Protein AF-A0A0L0FVR8-F1 (afdb_monomer_lite)

Radius of gyration: 26.32 Å; chains: 1; bounding box: 98×45×55 Å

Structure (mmCIF, N/CA/C/O backbone):
data_AF-A0A0L0FVR8-F1
#
_entry.id   AF-A0A0L0FVR8-F1
#
loop_
_atom_site.group_PDB
_atom_site.id
_atom_site.type_symbol
_atom_site.label_atom_id
_atom_site.label_alt_id
_atom_site.label_comp_id
_atom_site.label_asym_id
_atom_site.label_entity_id
_atom_site.label_seq_id
_atom_site.pdbx_PDB_ins_code
_atom_site.Cartn_x
_atom_site.Cartn_y
_atom_site.Cartn_z
_atom_site.occupancy
_atom_site.B_iso_or_equiv
_atom_site.auth_seq_id
_atom_site.auth_comp_id
_atom_site.auth_asym_id
_atom_site.auth_atom_id
_atom_site.pdbx_PDB_model_num
ATOM 1 N N . MET A 1 1 ? 25.613 5.122 5.235 1.00 34.12 1 MET A N 1
ATOM 2 C CA . MET A 1 1 ? 25.808 4.138 4.149 1.00 34.12 1 MET A CA 1
ATOM 3 C C . MET A 1 1 ? 25.094 2.864 4.579 1.00 34.12 1 MET A C 1
ATOM 5 O O . MET A 1 1 ? 25.640 2.124 5.382 1.00 34.12 1 MET A O 1
ATOM 9 N N . TRP A 1 2 ? 23.829 2.680 4.193 1.00 50.53 2 TRP A N 1
ATOM 10 C CA . TRP A 1 2 ? 23.028 1.540 4.655 1.00 50.53 2 TRP A CA 1
ATOM 11 C C . TRP A 1 2 ? 23.199 0.367 3.688 1.00 50.53 2 TRP A C 1
ATOM 13 O O . TRP A 1 2 ? 22.619 0.348 2.606 1.00 50.53 2 TRP A O 1
ATOM 23 N N . LEU A 1 3 ? 24.041 -0.591 4.075 1.00 44.81 3 LEU A N 1
ATOM 24 C CA . LEU A 1 3 ? 24.147 -1.908 3.451 1.00 44.81 3 LEU A CA 1
ATOM 25 C C . LEU A 1 3 ? 22.945 -2.752 3.898 1.00 44.81 3 LEU A C 1
ATOM 27 O O . LEU A 1 3 ? 23.006 -3.425 4.922 1.00 44.81 3 LEU A O 1
ATOM 31 N N . PHE A 1 4 ? 21.844 -2.712 3.146 1.00 51.62 4 PHE A N 1
ATOM 32 C CA . PHE A 1 4 ? 20.801 -3.730 3.273 1.00 51.62 4 PHE A CA 1
ATOM 33 C C . PHE A 1 4 ? 21.245 -4.970 2.501 1.00 51.62 4 PHE A C 1
ATOM 35 O O . PHE A 1 4 ? 21.148 -5.044 1.276 1.00 51.62 4 PHE A O 1
ATOM 42 N N . ARG A 1 5 ? 21.791 -5.933 3.245 1.00 43.53 5 ARG A N 1
ATOM 43 C CA . ARG A 1 5 ? 21.979 -7.302 2.779 1.00 43.53 5 ARG A CA 1
ATOM 44 C C . ARG A 1 5 ? 20.582 -7.876 2.531 1.00 43.53 5 ARG A C 1
ATOM 46 O O . ARG A 1 5 ? 19.740 -7.881 3.422 1.00 43.53 5 ARG A O 1
ATOM 53 N N . VAL A 1 6 ? 20.309 -8.268 1.293 1.00 48.69 6 VAL A N 1
ATOM 54 C CA . VAL A 1 6 ? 19.080 -8.979 0.931 1.00 48.69 6 VAL A CA 1
ATOM 55 C C . VAL A 1 6 ? 19.269 -10.420 1.402 1.00 48.69 6 VAL A C 1
ATOM 57 O O . VAL A 1 6 ? 19.789 -11.240 0.656 1.00 48.69 6 VAL A O 1
ATOM 60 N N . ASP A 1 7 ? 18.948 -10.702 2.663 1.00 43.72 7 ASP A N 1
ATOM 61 C CA . ASP A 1 7 ? 18.924 -12.071 3.188 1.00 43.72 7 ASP A CA 1
ATOM 62 C C . ASP A 1 7 ? 17.695 -12.822 2.628 1.00 43.72 7 ASP A C 1
ATOM 64 O O . ASP A 1 7 ? 16.643 -12.214 2.428 1.00 43.72 7 ASP A O 1
ATOM 68 N N . ASP A 1 8 ? 17.792 -14.133 2.382 1.00 52.16 8 ASP A N 1
ATOM 69 C CA . ASP A 1 8 ? 16.743 -15.022 1.823 1.00 52.16 8 ASP A CA 1
ATOM 70 C C . ASP A 1 8 ? 15.333 -14.846 2.433 1.00 52.16 8 ASP A C 1
ATOM 72 O O . ASP A 1 8 ? 14.313 -15.015 1.764 1.00 52.16 8 ASP A O 1
ATOM 76 N N . ASN A 1 9 ? 15.238 -14.407 3.693 1.00 57.47 9 ASN A N 1
ATOM 77 C CA . ASN A 1 9 ? 13.966 -14.109 4.363 1.00 57.47 9 ASN A CA 1
ATOM 78 C C . ASN A 1 9 ? 13.190 -12.929 3.734 1.00 57.47 9 ASN A C 1
ATOM 80 O O . ASN A 1 9 ? 12.034 -12.673 4.071 1.00 57.47 9 ASN A O 1
ATOM 84 N N . THR A 1 10 ? 13.820 -12.196 2.818 1.00 65.69 10 THR A N 1
ATOM 85 C CA . THR A 1 10 ? 13.246 -11.039 2.129 1.00 65.69 10 THR A CA 1
ATOM 86 C C . THR A 1 10 ? 12.298 -11.446 0.995 1.00 65.69 10 THR A C 1
ATOM 88 O O . THR A 1 10 ? 11.438 -10.661 0.595 1.00 65.69 10 THR A O 1
ATOM 91 N N . ASP A 1 11 ? 12.409 -12.669 0.471 1.00 73.62 11 ASP A N 1
ATOM 92 C CA . ASP A 1 11 ? 11.663 -13.076 -0.724 1.00 73.62 11 ASP A CA 1
ATOM 93 C C . ASP A 1 11 ? 10.157 -13.194 -0.480 1.00 73.62 11 ASP A C 1
ATOM 95 O O . ASP A 1 11 ? 9.366 -12.769 -1.323 1.00 73.62 11 ASP A O 1
ATOM 99 N N . ARG A 1 12 ? 9.739 -13.627 0.714 1.00 79.62 12 ARG A N 1
ATOM 100 C CA . ARG A 1 12 ? 8.318 -13.613 1.104 1.00 79.62 12 ARG A CA 1
ATOM 101 C C . ARG A 1 12 ? 7.736 -12.196 1.123 1.00 79.62 12 ARG A C 1
ATOM 103 O O . ARG A 1 12 ? 6.634 -11.975 0.628 1.00 79.62 12 ARG A O 1
ATOM 110 N N . PHE A 1 13 ? 8.507 -11.218 1.603 1.00 82.25 13 PHE A N 1
ATOM 111 C CA . PHE A 1 13 ? 8.095 -9.814 1.628 1.00 82.25 13 PHE A CA 1
ATOM 112 C C . PHE A 1 13 ? 8.081 -9.205 0.224 1.00 82.25 13 PHE A C 1
ATOM 114 O O . PHE A 1 13 ? 7.208 -8.400 -0.075 1.00 82.25 13 PHE A O 1
ATOM 121 N N . LYS A 1 14 ? 8.986 -9.623 -0.674 1.00 79.94 14 LYS A N 1
ATOM 122 C CA . LYS A 1 14 ? 8.956 -9.229 -2.095 1.00 79.94 14 LYS A CA 1
ATOM 123 C C . LYS A 1 14 ? 7.707 -9.744 -2.802 1.00 79.94 14 LYS A C 1
ATOM 125 O O . LYS A 1 14 ? 7.072 -8.994 -3.542 1.00 79.94 14 LYS A O 1
ATOM 130 N N . VAL A 1 15 ? 7.359 -11.015 -2.587 1.00 82.00 15 VAL A N 1
ATOM 131 C CA . VAL A 1 15 ? 6.157 -11.628 -3.170 1.00 82.00 15 VAL A CA 1
ATOM 132 C C . VAL A 1 15 ? 4.906 -10.928 -2.645 1.00 82.00 15 VAL A C 1
ATOM 134 O O . VAL A 1 15 ? 4.056 -10.531 -3.441 1.00 82.00 15 VAL A O 1
ATOM 137 N N . PHE A 1 16 ? 4.838 -10.685 -1.335 1.00 83.94 16 PHE A N 1
ATOM 138 C CA . PHE A 1 16 ? 3.728 -9.959 -0.726 1.00 83.94 16 PHE A CA 1
ATOM 139 C C . PHE A 1 16 ? 3.631 -8.511 -1.228 1.00 83.94 16 PHE A C 1
ATOM 141 O O . PHE A 1 16 ? 2.567 -8.082 -1.660 1.00 83.94 16 PHE A O 1
ATOM 148 N N . ALA A 1 17 ? 4.743 -7.774 -1.267 1.00 84.19 17 ALA A N 1
ATOM 149 C CA . ALA A 1 17 ? 4.790 -6.407 -1.786 1.00 84.19 17 ALA A CA 1
ATOM 150 C C . ALA A 1 17 ? 4.323 -6.326 -3.247 1.00 84.19 17 ALA A C 1
ATOM 152 O O . ALA A 1 17 ? 3.601 -5.404 -3.623 1.00 84.19 17 ALA A O 1
ATOM 153 N N . ARG A 1 18 ? 4.696 -7.310 -4.074 1.00 83.31 18 ARG A N 1
ATOM 154 C CA . ARG A 1 18 ? 4.212 -7.415 -5.453 1.00 83.31 18 ARG A CA 1
ATOM 155 C C . ARG A 1 18 ? 2.698 -7.635 -5.499 1.00 83.31 18 ARG A C 1
ATOM 157 O O . ARG A 1 18 ? 2.024 -6.933 -6.248 1.00 83.31 18 ARG A O 1
ATOM 164 N N . ALA A 1 19 ? 2.176 -8.578 -4.716 1.00 82.62 19 ALA A N 1
ATOM 165 C CA . ALA A 1 19 ? 0.740 -8.853 -4.643 1.00 82.62 19 ALA A CA 1
ATOM 166 C C . ALA A 1 19 ? -0.048 -7.629 -4.138 1.00 82.62 19 ALA A C 1
ATOM 168 O O . ALA A 1 19 ? -1.133 -7.329 -4.636 1.00 82.62 19 ALA A O 1
ATOM 169 N N . LEU A 1 20 ? 0.526 -6.877 -3.196 1.00 83.75 20 LEU A N 1
ATOM 170 C CA . LEU A 1 20 ? -0.053 -5.646 -2.672 1.00 83.75 20 LEU A CA 1
ATOM 171 C C . LEU A 1 20 ? -0.159 -4.562 -3.753 1.00 83.75 20 LEU A C 1
ATOM 173 O O . LEU A 1 20 ? -1.236 -4.012 -3.957 1.00 83.75 20 LEU A O 1
ATOM 177 N N . LEU A 1 21 ? 0.931 -4.296 -4.479 1.00 82.25 21 LEU A N 1
ATOM 178 C CA . LEU A 1 21 ? 0.951 -3.317 -5.575 1.00 82.25 21 LEU A CA 1
ATOM 179 C C . LEU A 1 21 ? 0.048 -3.725 -6.750 1.00 82.25 21 LEU A C 1
ATOM 181 O O . LEU A 1 21 ? -0.477 -2.867 -7.451 1.00 82.25 21 LEU A O 1
ATOM 185 N N . ASN A 1 22 ? -0.151 -5.029 -6.958 1.00 81.31 22 ASN A N 1
ATOM 186 C CA . ASN A 1 22 ? -1.110 -5.569 -7.924 1.00 8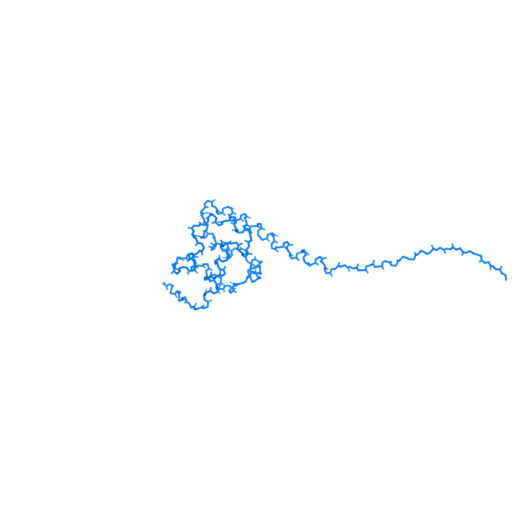1.31 22 ASN A CA 1
ATOM 187 C C . ASN A 1 22 ? -2.576 -5.472 -7.456 1.00 81.31 22 ASN A C 1
ATOM 189 O O . ASN A 1 22 ? -3.474 -5.884 -8.193 1.00 81.31 22 ASN A O 1
ATOM 193 N N . GLY A 1 23 ? -2.842 -5.008 -6.231 1.00 80.56 23 GLY A N 1
ATOM 194 C CA . GLY A 1 23 ? -4.182 -5.023 -5.644 1.00 80.56 23 GLY A CA 1
ATOM 195 C C . GLY A 1 23 ? -4.776 -6.431 -5.504 1.00 80.56 23 GLY A C 1
ATOM 196 O O . GLY A 1 23 ? -5.995 -6.592 -5.490 1.00 80.56 23 GLY A O 1
ATOM 197 N N . GLU A 1 24 ? -3.939 -7.471 -5.434 1.00 79.94 24 GLU A N 1
ATOM 198 C CA . GLU A 1 24 ? -4.381 -8.850 -5.173 1.00 79.94 24 GLU A CA 1
ATOM 199 C C . GLU A 1 24 ? -4.771 -9.032 -3.702 1.00 79.94 24 GLU A C 1
ATOM 201 O O . GLU A 1 24 ? -5.693 -9.782 -3.398 1.00 79.94 24 GLU A O 1
ATOM 206 N N . VAL A 1 25 ? -4.111 -8.299 -2.798 1.00 80.88 25 VAL A N 1
ATOM 207 C CA . VAL A 1 25 ? -4.430 -8.293 -1.359 1.00 80.88 25 VAL A CA 1
ATOM 208 C C . VAL A 1 25 ? -5.696 -7.479 -1.087 1.00 80.88 25 VAL A C 1
ATOM 210 O O . VAL A 1 25 ? -6.585 -7.925 -0.359 1.00 80.88 25 VAL A O 1
ATOM 213 N N . PHE A 1 26 ? -5.791 -6.299 -1.710 1.00 79.06 26 PHE A N 1
ATOM 214 C CA . PHE A 1 26 ? -6.927 -5.395 -1.580 1.00 79.06 26 PHE A CA 1
ATOM 215 C C . PHE A 1 26 ? -7.418 -4.943 -2.958 1.00 79.06 26 PHE A C 1
ATOM 217 O O . PHE A 1 26 ? -6.696 -4.224 -3.654 1.00 79.06 26 PHE A O 1
ATOM 224 N N . PRO A 1 27 ? -8.652 -5.308 -3.350 1.00 79.31 27 PRO A N 1
ATOM 225 C CA . PRO A 1 27 ? -9.171 -5.004 -4.680 1.00 79.31 27 PRO A CA 1
ATOM 226 C C . PRO A 1 27 ? -9.311 -3.497 -4.935 1.00 79.31 27 PRO A C 1
ATOM 228 O O . PRO A 1 27 ? -9.156 -3.072 -6.075 1.00 79.31 27 PRO A O 1
ATOM 231 N N . HIS A 1 28 ? -9.512 -2.688 -3.890 1.00 80.38 28 HIS A N 1
ATOM 232 C CA . HIS A 1 28 ? -9.556 -1.223 -3.969 1.00 80.38 28 HIS A CA 1
ATOM 233 C C . HIS A 1 28 ? -8.260 -0.621 -4.541 1.00 80.38 28 HIS A C 1
ATOM 235 O O . HIS A 1 28 ? -8.302 0.321 -5.329 1.00 80.38 28 HIS A O 1
ATOM 241 N N . LEU A 1 29 ? -7.102 -1.227 -4.249 1.00 78.25 29 LEU A N 1
ATOM 242 C CA . LEU A 1 29 ? -5.807 -0.763 -4.756 1.00 78.25 29 LEU A CA 1
ATOM 243 C C . LEU A 1 29 ? -5.613 -1.045 -6.255 1.00 78.25 29 LEU A C 1
ATOM 245 O O . LEU A 1 29 ? -4.715 -0.466 -6.868 1.00 78.25 29 LEU A O 1
ATOM 249 N N . LYS A 1 30 ? -6.457 -1.881 -6.882 1.00 80.12 30 LYS A N 1
ATOM 250 C CA . LYS A 1 30 ? -6.361 -2.166 -8.324 1.00 80.12 30 LYS A CA 1
ATOM 251 C C . LYS A 1 30 ? -6.580 -0.927 -9.186 1.00 80.12 30 LYS A C 1
ATOM 253 O O . LYS A 1 30 ? -5.965 -0.814 -10.244 1.00 80.12 30 LYS A O 1
ATOM 258 N N . ALA A 1 31 ? -7.403 0.011 -8.720 1.00 80.75 31 ALA A N 1
ATOM 259 C CA . ALA A 1 31 ? -7.639 1.276 -9.410 1.00 80.75 31 ALA A CA 1
ATOM 260 C C . ALA A 1 31 ? -6.359 2.127 -9.526 1.00 80.75 31 ALA A C 1
ATOM 262 O O . ALA A 1 31 ? -6.202 2.878 -10.482 1.00 80.75 31 ALA A O 1
ATOM 263 N N . LEU A 1 32 ? -5.392 1.943 -8.618 1.00 76.62 32 LEU A N 1
ATOM 264 C CA . LEU A 1 32 ? -4.137 2.699 -8.596 1.00 76.62 32 LEU A CA 1
ATOM 265 C C . LEU A 1 32 ? -3.038 2.099 -9.481 1.00 76.62 32 LEU A C 1
ATOM 267 O O . LEU A 1 32 ? -2.060 2.787 -9.769 1.00 76.62 32 LEU A O 1
ATOM 271 N N . ILE A 1 33 ? -3.191 0.855 -9.953 1.00 79.19 33 ILE A N 1
ATOM 272 C CA . ILE A 1 33 ? -2.217 0.165 -10.820 1.00 79.19 33 ILE A CA 1
ATOM 273 C C . ILE A 1 33 ? -1.788 1.009 -12.036 1.00 79.19 33 ILE A C 1
ATOM 275 O O . ILE A 1 33 ? -0.580 1.158 -12.243 1.00 79.19 33 ILE A O 1
ATOM 279 N N . PRO A 1 34 ? -2.701 1.597 -12.840 1.00 77.88 34 PRO A N 1
ATOM 280 C CA . PRO A 1 34 ? -2.304 2.423 -13.987 1.00 77.88 34 PRO A CA 1
ATOM 281 C C . PRO A 1 34 ? -1.574 3.720 -13.591 1.00 77.88 34 PRO A C 1
ATOM 283 O O . PRO A 1 34 ? -0.855 4.309 -14.404 1.00 77.88 34 PRO A O 1
ATOM 286 N N . HIS A 1 35 ? -1.712 4.153 -12.336 1.00 75.88 35 HIS A N 1
ATOM 287 C CA . HIS A 1 35 ? -1.106 5.370 -11.797 1.00 75.88 35 HIS A CA 1
ATOM 288 C C . HIS A 1 35 ? 0.242 5.126 -11.101 1.00 75.88 35 HIS A C 1
ATOM 290 O O . HIS A 1 35 ? 0.900 6.084 -10.674 1.00 75.88 35 HIS A O 1
ATOM 296 N N . LEU A 1 36 ? 0.694 3.869 -11.031 1.00 78.06 36 LEU A N 1
ATOM 297 C CA . LEU A 1 36 ? 1.997 3.514 -10.481 1.00 78.06 36 LEU A CA 1
ATOM 298 C C . LEU A 1 36 ? 3.137 4.086 -11.344 1.00 78.06 36 LEU A C 1
ATOM 300 O O . LEU A 1 36 ? 3.120 4.069 -12.576 1.00 78.06 36 LEU A O 1
ATOM 304 N N . ASN A 1 37 ? 4.173 4.588 -10.675 1.00 69.62 37 ASN A N 1
ATOM 305 C CA . ASN A 1 37 ? 5.415 5.065 -11.290 1.00 69.62 37 ASN A CA 1
ATOM 306 C C . ASN A 1 37 ? 6.259 3.929 -11.883 1.00 69.62 37 ASN A C 1
ATOM 308 O O . ASN A 1 37 ? 7.130 4.180 -12.715 1.00 69.62 37 ASN A O 1
ATOM 312 N N . ALA A 1 38 ? 6.061 2.702 -11.408 1.00 67.06 38 ALA A N 1
ATOM 313 C CA . ALA A 1 38 ? 6.888 1.549 -11.718 1.00 67.06 38 ALA A CA 1
ATOM 314 C C . ALA A 1 38 ? 6.023 0.294 -11.824 1.00 67.06 38 ALA A C 1
ATOM 316 O O . ALA A 1 38 ? 5.039 0.144 -11.101 1.00 67.06 38 ALA A O 1
ATOM 317 N N . SER A 1 39 ? 6.416 -0.625 -12.707 1.00 69.69 39 SER A N 1
ATOM 318 C CA . SER A 1 39 ? 5.731 -1.910 -12.807 1.00 69.69 39 SER A CA 1
ATOM 319 C C . SER A 1 39 ? 5.968 -2.725 -11.526 1.00 69.69 39 SER A C 1
ATOM 321 O O . SER A 1 39 ? 7.116 -2.835 -11.091 1.00 69.69 39 SER A O 1
ATOM 323 N N . PRO A 1 40 ? 4.941 -3.362 -10.943 1.00 65.44 40 PRO A N 1
ATOM 324 C CA . PRO A 1 40 ? 5.084 -4.232 -9.769 1.00 65.44 40 PRO A CA 1
ATOM 325 C C . PRO A 1 40 ? 6.025 -5.429 -10.008 1.00 65.44 40 PRO A C 1
ATOM 327 O O . PRO A 1 40 ? 6.608 -5.967 -9.066 1.00 65.44 40 PRO A O 1
ATOM 330 N N . ALA A 1 41 ? 6.281 -5.796 -11.271 1.00 64.44 41 ALA A N 1
ATOM 331 C CA . ALA A 1 41 ? 7.320 -6.761 -11.645 1.00 64.44 41 ALA A CA 1
ATOM 332 C C . ALA A 1 41 ? 8.750 -6.289 -11.299 1.00 64.44 41 ALA A C 1
ATOM 334 O O . ALA A 1 41 ? 9.672 -7.100 -11.234 1.00 64.44 41 ALA A O 1
ATOM 335 N N . MET A 1 42 ? 8.961 -4.993 -11.043 1.00 64.25 42 MET A N 1
ATOM 336 C CA . MET A 1 42 ? 10.261 -4.452 -10.635 1.00 64.25 42 MET A CA 1
ATOM 337 C C . MET A 1 42 ? 10.681 -4.906 -9.235 1.00 64.25 42 MET A C 1
ATOM 339 O O . MET A 1 42 ? 11.874 -5.067 -8.998 1.00 64.25 42 MET A O 1
ATOM 343 N N . VAL A 1 43 ? 9.723 -5.194 -8.344 1.00 64.12 43 VAL A N 1
ATOM 344 C CA . VAL A 1 43 ? 9.991 -5.720 -6.990 1.00 64.12 43 VAL A CA 1
ATOM 345 C C . VAL A 1 43 ? 10.717 -7.070 -7.043 1.00 64.12 43 VAL A C 1
ATOM 347 O O . VAL A 1 43 ? 11.533 -7.380 -6.180 1.00 64.12 43 VAL A O 1
ATOM 350 N N . THR A 1 44 ? 10.455 -7.866 -8.083 1.00 59.34 44 THR A N 1
ATOM 351 C CA . THR A 1 44 ? 11.013 -9.217 -8.269 1.00 59.34 44 THR A CA 1
ATOM 352 C C . THR A 1 44 ? 12.218 -9.258 -9.210 1.00 59.34 44 THR A C 1
ATOM 354 O O . THR A 1 44 ? 12.948 -10.243 -9.209 1.00 59.34 44 THR A O 1
ATOM 357 N N . LYS A 1 45 ? 12.478 -8.193 -9.985 1.00 56.19 45 LYS A N 1
ATOM 358 C CA . LYS A 1 45 ? 13.549 -8.156 -11.000 1.00 56.19 45 LYS A CA 1
ATOM 359 C C . LYS A 1 45 ? 14.923 -7.679 -10.504 1.00 56.19 45 LYS A C 1
ATOM 361 O O . LYS A 1 45 ? 15.833 -7.541 -11.311 1.00 56.19 45 LYS A O 1
ATOM 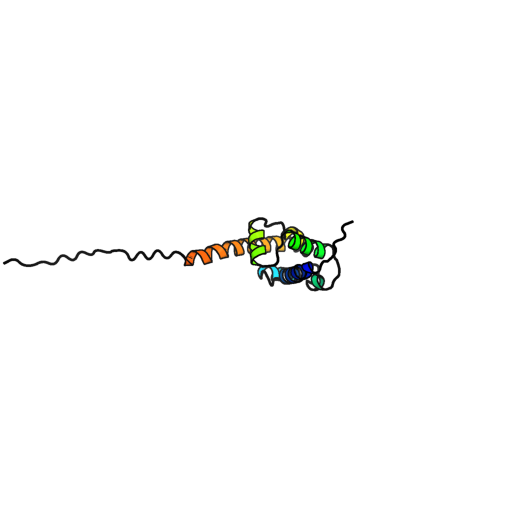366 N N . GLY A 1 46 ? 15.107 -7.458 -9.200 1.00 51.69 46 GLY A N 1
ATOM 367 C CA . GLY A 1 46 ? 16.442 -7.260 -8.611 1.00 51.69 46 GLY A CA 1
ATOM 368 C C . GLY A 1 46 ? 17.073 -5.874 -8.805 1.00 51.69 46 GLY A C 1
ATOM 369 O O . GLY A 1 46 ? 18.231 -5.684 -8.444 1.00 51.69 46 GLY A O 1
ATOM 370 N N . TRP A 1 47 ? 16.338 -4.879 -9.310 1.00 52.50 47 TRP A N 1
ATOM 371 C CA . TRP A 1 47 ? 16.813 -3.493 -9.295 1.00 52.50 47 TRP A CA 1
ATOM 372 C C . TRP A 1 47 ? 16.429 -2.822 -7.976 1.00 52.50 47 TRP A C 1
ATOM 374 O O . TRP A 1 47 ? 15.264 -2.495 -7.752 1.00 52.50 47 TRP A O 1
ATOM 384 N N . ALA A 1 48 ? 17.427 -2.630 -7.107 1.00 56.75 48 ALA A N 1
ATOM 385 C CA . ALA A 1 48 ? 17.334 -1.991 -5.794 1.00 56.75 48 ALA A CA 1
ATOM 386 C C . ALA A 1 48 ? 17.002 -0.490 -5.896 1.00 56.75 48 ALA A C 1
ATOM 388 O O . ALA A 1 48 ? 17.800 0.375 -5.545 1.00 56.75 48 ALA A O 1
ATOM 389 N N . GLN A 1 49 ? 15.820 -0.159 -6.413 1.00 66.56 49 GLN A N 1
ATOM 390 C CA . GLN A 1 49 ? 15.294 1.193 -6.303 1.00 66.56 49 GLN A CA 1
ATOM 391 C C . GLN A 1 49 ? 1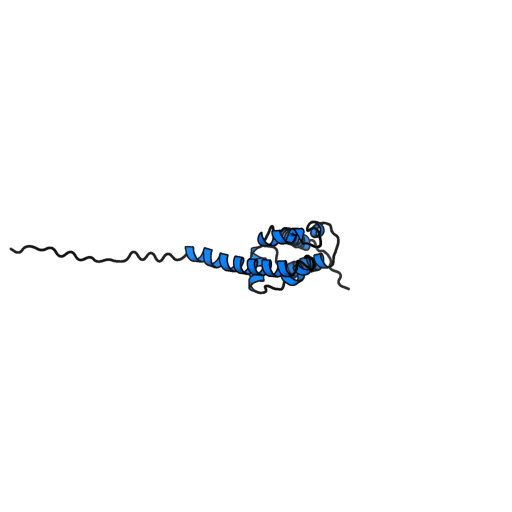4.925 1.452 -4.845 1.00 66.56 49 GLN A C 1
ATOM 393 O O . GLN A 1 49 ? 14.302 0.609 -4.202 1.00 66.56 49 GLN A O 1
ATOM 398 N N . GLU A 1 50 ? 15.284 2.628 -4.336 1.00 71.81 50 GLU A N 1
ATOM 399 C CA . GLU A 1 50 ? 15.081 3.034 -2.939 1.00 71.81 50 GLU A CA 1
ATOM 400 C C . GLU A 1 50 ? 13.643 2.783 -2.452 1.00 71.81 50 GLU A C 1
ATOM 402 O O . GLU A 1 50 ? 13.439 2.262 -1.364 1.00 71.81 50 GLU A O 1
ATOM 407 N N . ARG A 1 51 ? 12.645 3.007 -3.316 1.00 74.44 51 ARG A N 1
ATOM 408 C CA . ARG A 1 51 ? 11.222 2.701 -3.069 1.00 74.44 51 ARG A CA 1
ATOM 409 C C . ARG A 1 51 ? 10.902 1.219 -2.826 1.00 74.44 51 ARG A C 1
ATOM 411 O O . ARG A 1 51 ? 10.001 0.913 -2.051 1.00 74.44 51 ARG A O 1
ATOM 418 N N . VAL A 1 52 ? 11.616 0.300 -3.481 1.00 75.94 52 VAL A N 1
ATOM 419 C CA . VAL A 1 52 ? 11.467 -1.155 -3.291 1.00 75.94 52 VAL A CA 1
ATOM 420 C C . VAL A 1 52 ? 12.057 -1.554 -1.951 1.00 75.94 52 VAL A C 1
ATOM 422 O O . VAL A 1 52 ? 11.411 -2.255 -1.179 1.00 75.94 52 VAL A O 1
ATOM 425 N N . VAL A 1 53 ? 13.260 -1.061 -1.658 1.00 77.56 53 VAL A N 1
ATOM 426 C CA . VAL A 1 53 ? 13.946 -1.328 -0.390 1.00 77.56 53 VAL A CA 1
ATOM 427 C C . VAL A 1 53 ? 13.169 -0.725 0.781 1.00 77.56 53 VAL A C 1
ATOM 429 O O . VAL A 1 53 ? 13.023 -1.389 1.799 1.00 77.56 53 VAL A O 1
ATOM 432 N N . ALA A 1 54 ? 12.598 0.471 0.623 1.00 81.38 54 ALA A N 1
ATOM 433 C CA . ALA A 1 5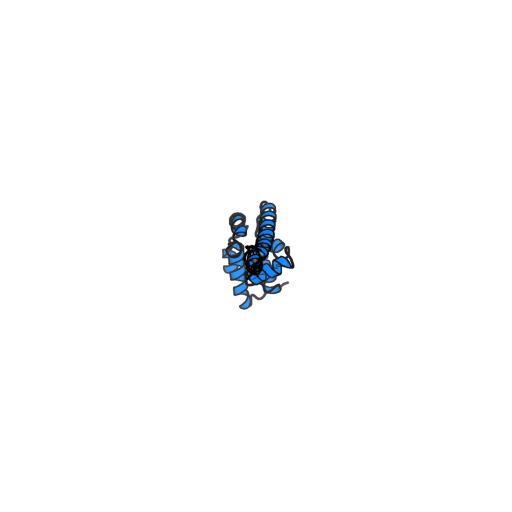4 ? 11.741 1.096 1.627 1.00 81.38 54 ALA A CA 1
ATOM 434 C C . ALA A 1 54 ? 10.473 0.270 1.893 1.00 81.38 54 ALA A C 1
ATOM 436 O O . ALA A 1 54 ? 10.162 -0.004 3.048 1.00 81.38 54 ALA A O 1
ATOM 437 N N . LEU A 1 55 ? 9.776 -0.186 0.843 1.00 82.38 55 LEU A N 1
ATOM 438 C CA . LEU A 1 55 ? 8.558 -0.998 0.979 1.00 82.38 55 LEU A CA 1
ATOM 439 C C . LEU A 1 55 ? 8.834 -2.332 1.668 1.00 82.38 55 LEU A C 1
ATOM 441 O O . LEU A 1 55 ? 8.181 -2.680 2.647 1.00 82.38 55 LEU A O 1
ATOM 445 N N . ILE A 1 56 ? 9.842 -3.052 1.189 1.00 81.81 56 ILE A N 1
ATOM 446 C CA . ILE A 1 56 ? 10.252 -4.328 1.771 1.00 81.81 56 ILE A CA 1
ATOM 447 C C . ILE 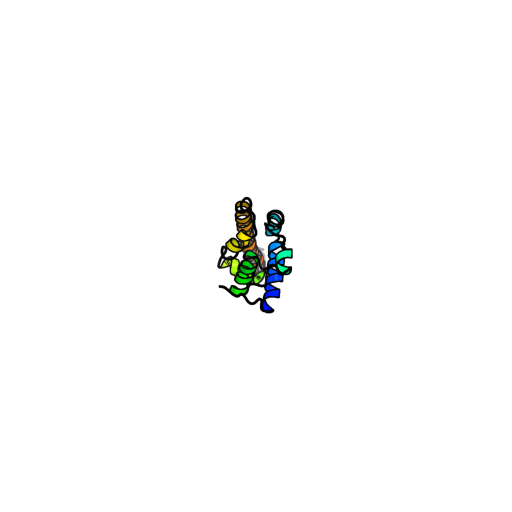A 1 56 ? 10.768 -4.137 3.198 1.00 81.81 56 ILE A C 1
ATOM 449 O O . ILE A 1 56 ? 10.446 -4.935 4.071 1.00 81.81 56 ILE A O 1
ATOM 453 N N . GLY A 1 57 ? 11.561 -3.095 3.446 1.00 81.44 57 GLY A N 1
ATOM 454 C CA . GLY A 1 57 ? 12.142 -2.814 4.754 1.00 81.44 57 GLY A CA 1
ATOM 455 C C . GLY A 1 57 ? 11.079 -2.501 5.800 1.00 81.44 57 GLY A C 1
ATOM 456 O O . GLY A 1 57 ? 11.179 -2.972 6.928 1.00 81.44 57 GLY A O 1
ATOM 457 N N . VAL A 1 58 ? 10.030 -1.771 5.419 1.00 84.19 58 VAL A N 1
ATOM 458 C CA . VAL A 1 58 ? 8.895 -1.481 6.299 1.00 84.19 58 VAL A CA 1
ATOM 459 C C . VAL A 1 58 ? 8.054 -2.734 6.560 1.00 84.19 58 VAL A C 1
ATOM 461 O O . VAL A 1 58 ? 7.746 -3.018 7.715 1.00 84.19 58 VAL A O 1
ATOM 464 N N . LEU A 1 59 ? 7.786 -3.554 5.538 1.00 83.38 59 LEU A N 1
ATOM 465 C CA . LEU A 1 59 ? 7.114 -4.848 5.719 1.00 83.38 59 LEU A CA 1
ATOM 466 C C . LEU A 1 59 ? 7.916 -5.809 6.608 1.00 83.38 59 LEU A C 1
ATOM 468 O O . LEU A 1 59 ? 7.342 -6.484 7.456 1.00 83.38 59 LEU A O 1
ATOM 472 N N . ALA A 1 60 ? 9.240 -5.853 6.448 1.00 83.38 60 ALA A N 1
ATOM 473 C CA . ALA A 1 60 ? 10.119 -6.689 7.259 1.00 83.38 60 ALA A CA 1
ATOM 474 C C . ALA A 1 60 ? 10.222 -6.185 8.706 1.00 83.38 60 ALA A C 1
ATOM 476 O O . ALA A 1 60 ? 10.210 -6.992 9.633 1.00 83.38 60 ALA A O 1
ATOM 477 N N . ARG A 1 61 ? 10.285 -4.862 8.907 1.00 82.81 61 ARG A N 1
ATOM 478 C CA . ARG A 1 61 ? 10.320 -4.225 10.232 1.00 82.81 61 ARG A CA 1
ATOM 479 C C . ARG A 1 61 ? 9.045 -4.494 11.024 1.00 82.81 61 ARG A C 1
ATOM 481 O O . ARG A 1 61 ? 9.128 -4.819 12.202 1.00 82.81 61 ARG A O 1
ATOM 488 N N . GLU A 1 62 ? 7.892 -4.373 10.375 1.00 81.75 62 GLU A N 1
ATOM 489 C CA . GLU A 1 62 ? 6.592 -4.648 10.996 1.00 81.75 62 GLU A CA 1
ATOM 490 C C . GLU A 1 62 ? 6.214 -6.140 10.944 1.00 81.75 62 GLU A C 1
ATOM 492 O O . GLU A 1 62 ? 5.193 -6.535 11.501 1.00 81.75 62 GLU A O 1
ATOM 497 N N . ASN A 1 63 ? 7.049 -6.970 10.305 1.00 82.31 63 ASN A N 1
ATOM 498 C CA . ASN A 1 63 ? 6.864 -8.405 10.073 1.00 82.31 63 ASN A CA 1
ATOM 499 C C . ASN A 1 63 ? 5.500 -8.767 9.448 1.00 82.31 63 ASN A C 1
ATOM 501 O O . ASN A 1 63 ? 4.913 -9.804 9.750 1.00 82.31 63 ASN A O 1
ATOM 505 N N . VAL A 1 64 ? 5.007 -7.918 8.546 1.00 83.38 64 VAL A N 1
ATOM 506 C CA . VAL A 1 64 ? 3.725 -8.097 7.857 1.00 83.38 64 VAL A CA 1
ATOM 507 C C . VAL A 1 64 ? 3.949 -8.889 6.575 1.00 83.38 64 VAL A C 1
ATOM 509 O O . VAL A 1 64 ? 4.605 -8.412 5.646 1.00 83.38 64 VAL A O 1
ATOM 512 N N . CYS A 1 65 ? 3.403 -10.104 6.508 1.00 80.69 65 CYS A N 1
ATOM 513 C CA . CYS A 1 65 ? 3.481 -10.942 5.307 1.00 80.69 65 CYS A CA 1
ATOM 514 C C . CYS A 1 65 ? 2.137 -11.520 4.847 1.00 80.69 65 CYS A C 1
ATOM 516 O O . CYS A 1 65 ? 2.084 -12.142 3.784 1.00 80.69 65 CYS A O 1
ATOM 518 N N . THR A 1 66 ? 1.052 -11.288 5.592 1.00 82.19 66 THR A N 1
ATOM 519 C CA . THR A 1 66 ? -0.299 -11.731 5.231 1.00 82.19 66 THR A CA 1
ATOM 520 C C . THR A 1 66 ? -1.316 -10.589 5.272 1.00 82.19 66 THR A C 1
ATOM 522 O O . THR A 1 66 ? -1.072 -9.524 5.842 1.00 82.19 66 THR A O 1
ATOM 525 N N . LYS A 1 67 ? -2.493 -10.811 4.665 1.00 82.19 67 LYS A N 1
ATOM 526 C CA . LYS A 1 67 ? -3.614 -9.860 4.726 1.00 82.19 67 LYS A CA 1
ATOM 527 C C . LYS A 1 67 ? -4.063 -9.607 6.172 1.00 82.19 67 LYS A C 1
ATOM 529 O O . LYS A 1 67 ? -4.362 -8.465 6.502 1.00 82.19 67 LYS A O 1
ATOM 534 N N . ALA A 1 68 ? -4.100 -10.645 7.011 1.00 81.12 68 ALA A N 1
ATOM 535 C CA . ALA A 1 68 ? -4.508 -10.531 8.411 1.00 81.12 68 ALA A CA 1
ATOM 536 C C . ALA A 1 68 ? -3.547 -9.618 9.187 1.00 81.12 68 ALA A C 1
ATOM 538 O O . ALA A 1 68 ? -3.984 -8.602 9.719 1.00 81.12 68 ALA A O 1
ATOM 539 N N . ASP A 1 69 ? -2.236 -9.888 9.104 1.00 82.56 69 ASP A N 1
ATOM 540 C CA . ASP A 1 69 ? -1.209 -9.061 9.759 1.00 82.56 69 ASP A CA 1
ATOM 541 C C . ASP A 1 69 ? -1.281 -7.600 9.300 1.00 82.56 69 ASP A C 1
ATOM 543 O O . ASP A 1 69 ? -1.123 -6.668 10.089 1.00 82.56 69 ASP A O 1
ATOM 547 N N . MET A 1 70 ? -1.526 -7.392 8.002 1.00 83.19 70 MET A N 1
ATOM 548 C CA . MET A 1 70 ? -1.646 -6.056 7.434 1.00 83.19 70 MET A CA 1
ATOM 549 C C . MET A 1 70 ? -2.886 -5.329 7.957 1.00 83.19 70 MET A C 1
ATOM 551 O O . MET A 1 70 ? -2.792 -4.142 8.249 1.00 83.19 70 MET A O 1
ATOM 555 N N . SER A 1 71 ? -4.017 -6.023 8.089 1.00 81.25 71 SER A N 1
ATOM 556 C CA . SER A 1 71 ? -5.277 -5.444 8.574 1.00 81.25 71 SER A CA 1
ATOM 557 C C . SER A 1 71 ? -5.166 -5.070 10.056 1.00 81.25 71 SER A C 1
ATOM 559 O O . SER A 1 71 ? -5.508 -3.955 10.441 1.00 81.25 71 SER A O 1
ATOM 561 N N . ASP A 1 72 ? -4.561 -5.934 10.876 1.00 83.06 72 ASP A N 1
ATOM 562 C CA . ASP A 1 72 ? -4.291 -5.635 12.288 1.00 83.06 72 ASP A CA 1
ATOM 563 C C . ASP A 1 72 ? -3.331 -4.451 12.462 1.00 83.06 72 ASP A C 1
ATOM 565 O O . ASP A 1 72 ? -3.534 -3.580 13.317 1.00 83.06 72 ASP A O 1
ATOM 569 N N . LYS A 1 73 ? -2.300 -4.358 11.614 1.00 84.44 73 LYS A N 1
ATOM 570 C CA . LYS A 1 73 ? -1.391 -3.207 11.623 1.00 84.44 73 LYS A CA 1
ATOM 571 C C . LYS A 1 73 ? -2.050 -1.930 11.131 1.00 84.44 73 LYS A C 1
ATOM 573 O O . LYS A 1 73 ? -1.848 -0.903 11.767 1.00 84.44 73 LYS A O 1
ATOM 578 N N . LEU A 1 74 ? -2.867 -1.996 10.079 1.00 81.25 74 LEU A N 1
ATOM 579 C CA . LEU A 1 74 ? -3.659 -0.868 9.573 1.00 81.25 74 LEU A CA 1
ATOM 580 C C . LEU A 1 74 ? -4.584 -0.281 10.643 1.00 81.25 74 LEU A C 1
ATOM 582 O O . LEU A 1 74 ? -4.767 0.930 10.682 1.00 81.25 74 LEU A O 1
ATOM 586 N N . ARG A 1 75 ? -5.121 -1.111 11.546 1.00 76.69 75 ARG A N 1
ATOM 587 C CA . ARG A 1 75 ? -5.932 -0.646 12.685 1.00 76.69 75 ARG A CA 1
ATOM 588 C C . ARG A 1 75 ? -5.126 0.133 13.718 1.00 76.69 75 ARG A C 1
ATOM 590 O O . ARG A 1 75 ? -5.665 1.016 14.375 1.00 76.69 75 ARG A O 1
ATOM 597 N N . THR A 1 76 ? -3.854 -0.218 13.885 1.00 81.44 76 THR A N 1
ATOM 598 C CA . THR A 1 76 ? -2.974 0.415 14.876 1.0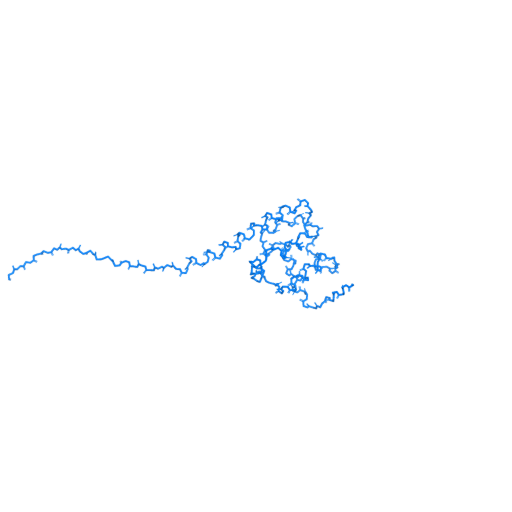0 81.44 76 THR A CA 1
ATOM 599 C C . THR A 1 76 ? -2.350 1.694 14.323 1.00 81.44 76 THR A C 1
ATOM 601 O O . THR A 1 76 ? -2.289 2.713 15.006 1.00 81.44 76 THR A O 1
ATOM 604 N N . ASP A 1 77 ? -1.884 1.639 13.079 1.00 80.44 77 ASP A N 1
ATOM 605 C CA . ASP A 1 77 ? -1.308 2.754 12.347 1.00 80.44 77 ASP A CA 1
ATOM 606 C C . ASP A 1 77 ? -1.826 2.672 10.909 1.00 80.44 77 ASP A C 1
ATOM 608 O O . ASP A 1 77 ? -1.656 1.669 10.221 1.00 80.44 77 ASP A O 1
ATOM 612 N N . THR A 1 78 ? -2.485 3.721 10.437 1.00 79.69 78 THR A N 1
ATOM 613 C CA . THR A 1 78 ? -3.018 3.785 9.072 1.00 79.69 78 THR A CA 1
ATOM 614 C C . THR A 1 78 ? -2.023 4.414 8.095 1.00 79.69 78 THR A C 1
ATOM 616 O O . THR A 1 78 ? -2.175 4.276 6.882 1.00 79.69 78 THR A O 1
ATOM 619 N N . ASN A 1 79 ? -0.985 5.088 8.601 1.00 80.69 79 ASN A N 1
ATOM 620 C CA . ASN A 1 79 ? -0.069 5.918 7.823 1.00 80.69 79 ASN A CA 1
ATOM 621 C C . ASN A 1 79 ? 1.284 5.250 7.547 1.00 80.69 79 ASN A C 1
ATOM 623 O O . ASN A 1 79 ? 1.957 5.646 6.590 1.00 80.69 79 ASN A O 1
ATOM 627 N N . TRP A 1 80 ? 1.679 4.238 8.331 1.00 82.25 80 TRP A N 1
ATOM 628 C CA . TRP A 1 80 ? 2.973 3.547 8.178 1.00 82.25 80 TRP A CA 1
ATOM 629 C C . TRP A 1 80 ? 3.222 3.036 6.753 1.00 82.25 80 TRP A C 1
ATOM 631 O O . TRP A 1 80 ? 4.336 3.154 6.240 1.00 82.25 80 TRP A O 1
ATOM 641 N N . LEU A 1 81 ? 2.187 2.505 6.092 1.00 82.62 81 LEU A N 1
ATOM 642 C CA . LEU A 1 81 ? 2.299 1.989 4.729 1.00 82.62 81 LEU A CA 1
ATOM 643 C C . LEU A 1 81 ? 1.942 3.036 3.673 1.00 82.62 81 LEU A C 1
ATOM 645 O O . LEU A 1 81 ? 2.517 3.007 2.587 1.00 82.62 81 LEU A O 1
ATOM 649 N N . LEU A 1 82 ? 1.064 3.991 3.996 1.00 84.19 82 LEU A N 1
ATOM 650 C CA . LEU A 1 82 ? 0.635 5.048 3.078 1.00 84.19 82 LEU A CA 1
ATOM 651 C C . LEU A 1 82 ? 1.826 5.865 2.567 1.00 84.19 82 LEU A C 1
ATOM 653 O O . LEU A 1 82 ? 1.946 6.081 1.364 1.00 84.19 82 LEU A O 1
ATOM 657 N N . GLN A 1 83 ? 2.745 6.264 3.452 1.00 82.44 83 GLN A N 1
ATOM 658 C CA . GLN A 1 83 ? 3.921 7.052 3.060 1.00 82.44 83 GLN A CA 1
ATOM 659 C C . GLN A 1 83 ? 4.825 6.298 2.084 1.00 82.44 83 GLN A C 1
ATOM 661 O O . GLN A 1 83 ? 5.358 6.874 1.136 1.00 82.44 83 GLN A O 1
ATOM 666 N N . VAL A 1 84 ? 4.990 4.995 2.299 1.00 84.00 84 VAL A N 1
ATOM 667 C CA . VAL A 1 84 ? 5.848 4.169 1.453 1.00 84.00 84 VAL A CA 1
ATOM 668 C C . VAL A 1 84 ? 5.155 3.846 0.136 1.00 84.00 84 VAL A C 1
ATOM 670 O O . VAL A 1 84 ? 5.789 3.883 -0.916 1.00 84.00 84 VAL A O 1
ATOM 673 N N . TYR A 1 85 ? 3.848 3.594 0.167 1.00 82.69 85 TYR A N 1
ATOM 674 C CA . TYR A 1 85 ? 3.030 3.362 -1.019 1.00 82.69 85 TYR A CA 1
ATOM 675 C C . TYR A 1 85 ? 2.908 4.626 -1.883 1.00 82.69 85 TYR A C 1
ATOM 677 O O . TYR A 1 85 ? 2.961 4.551 -3.108 1.00 82.69 85 TYR A O 1
ATOM 685 N N . ALA A 1 86 ? 2.871 5.809 -1.269 1.00 83.31 86 ALA A N 1
ATOM 686 C CA . ALA A 1 86 ? 2.925 7.086 -1.970 1.00 83.31 86 ALA A CA 1
ATOM 687 C C . ALA A 1 86 ? 4.184 7.209 -2.847 1.00 83.31 86 ALA A C 1
ATOM 689 O O . ALA A 1 86 ? 4.105 7.739 -3.951 1.00 83.31 86 ALA A O 1
ATOM 690 N N . LEU A 1 87 ? 5.332 6.643 -2.455 1.00 81.38 87 LEU A N 1
ATOM 691 C CA . LEU A 1 87 ? 6.540 6.636 -3.302 1.00 81.38 87 LEU A CA 1
ATOM 692 C C . LEU A 1 87 ? 6.356 5.844 -4.612 1.00 81.38 87 LEU A C 1
ATOM 694 O O . LEU A 1 87 ? 7.099 6.043 -5.582 1.00 81.38 87 LEU A O 1
ATOM 698 N N . TRP A 1 88 ? 5.369 4.949 -4.653 1.00 81.00 88 TRP A N 1
ATOM 699 C CA . TRP A 1 88 ? 5.014 4.154 -5.824 1.00 81.00 88 TRP A CA 1
ATOM 700 C C . TRP A 1 88 ? 3.981 4.826 -6.723 1.00 81.00 88 TRP A C 1
ATOM 702 O O . TRP A 1 88 ? 3.924 4.493 -7.905 1.00 81.00 88 TRP A O 1
ATOM 712 N N . VAL A 1 89 ? 3.231 5.808 -6.225 1.00 81.88 89 VAL A N 1
ATOM 713 C CA . VAL A 1 89 ? 2.170 6.498 -6.969 1.00 81.88 89 VAL A CA 1
ATOM 714 C C . VAL A 1 89 ? 2.675 7.830 -7.534 1.00 81.88 89 VAL A C 1
ATOM 716 O O . VAL A 1 89 ? 3.459 8.559 -6.919 1.00 81.88 89 VAL A O 1
ATOM 719 N N . LYS A 1 90 ? 2.260 8.170 -8.757 1.00 80.00 90 LYS A N 1
ATOM 720 C CA . LYS A 1 90 ? 2.556 9.477 -9.367 1.00 80.00 90 LYS A CA 1
ATOM 721 C C . LYS A 1 90 ? 1.977 10.608 -8.509 1.00 80.00 90 LYS A C 1
ATOM 723 O O . LYS A 1 90 ? 0.854 10.499 -8.041 1.00 80.00 90 LYS A O 1
ATOM 728 N N . LYS A 1 91 ? 2.696 11.732 -8.369 1.00 78.38 91 LYS A N 1
ATOM 729 C CA . LYS A 1 91 ? 2.221 12.939 -7.651 1.00 78.38 91 LYS A CA 1
ATOM 730 C C . LYS A 1 91 ? 0.757 13.339 -7.941 1.00 78.38 91 LYS A C 1
ATOM 732 O O . LYS A 1 91 ? 0.032 13.538 -6.977 1.00 78.38 91 LYS A O 1
ATOM 737 N N . PRO A 1 92 ? 0.289 13.415 -9.204 1.00 80.06 92 PRO A N 1
ATOM 738 C CA . PRO A 1 92 ? -1.105 13.772 -9.498 1.00 80.06 92 PRO A CA 1
ATOM 739 C C . PRO A 1 92 ? -2.149 12.739 -9.044 1.00 80.06 92 PRO A C 1
ATOM 741 O O . PRO A 1 92 ? -3.325 13.066 -8.993 1.00 80.06 92 PRO A O 1
ATOM 744 N N . ALA A 1 93 ? -1.742 11.507 -8.736 1.00 80.19 93 ALA A N 1
ATOM 745 C CA . ALA A 1 93 ? -2.622 10.443 -8.256 1.00 80.19 93 ALA A CA 1
ATOM 746 C C . ALA A 1 93 ? -2.499 10.219 -6.735 1.00 80.19 93 ALA A C 1
ATOM 748 O O . ALA A 1 93 ? -3.056 9.263 -6.203 1.00 80.19 93 ALA A O 1
ATOM 749 N N . GLN A 1 94 ? -1.773 11.087 -6.020 1.00 82.56 94 GLN A N 1
ATOM 750 C CA . GLN A 1 94 ? -1.662 11.018 -4.558 1.00 82.56 94 GLN A CA 1
ATOM 751 C C . GLN A 1 94 ? -2.997 11.331 -3.878 1.00 82.56 94 GLN A C 1
ATOM 753 O O . GLN A 1 94 ? -3.366 10.655 -2.924 1.00 82.56 94 GLN A O 1
ATOM 758 N N . ASP A 1 95 ? -3.755 12.299 -4.400 1.00 83.75 95 ASP A N 1
ATOM 759 C CA . ASP A 1 95 ? -5.097 12.611 -3.893 1.00 83.75 95 ASP A CA 1
ATOM 760 C C . ASP A 1 95 ? -6.062 11.428 -4.060 1.00 83.75 95 ASP A C 1
ATOM 762 O O . ASP A 1 95 ? -6.895 11.162 -3.196 1.00 83.75 95 ASP A O 1
ATOM 766 N N . GLU A 1 96 ? -5.934 10.689 -5.163 1.00 83.88 96 GLU A N 1
ATOM 767 C CA . GLU A 1 96 ? -6.720 9.482 -5.426 1.00 83.88 96 GLU A CA 1
ATOM 768 C C . GLU A 1 96 ? -6.293 8.318 -4.524 1.00 83.88 96 GLU A C 1
ATOM 770 O O . GLU A 1 96 ? -7.147 7.619 -3.982 1.00 83.88 96 GLU A O 1
ATOM 775 N N . LEU A 1 97 ? -4.986 8.168 -4.275 1.00 85.62 97 LEU A N 1
ATOM 776 C CA . LEU A 1 97 ? -4.455 7.213 -3.302 1.00 85.62 97 LEU A CA 1
ATOM 777 C C . LEU A 1 97 ? -5.052 7.444 -1.912 1.00 85.62 97 LEU A C 1
ATOM 779 O O . LEU A 1 97 ? -5.523 6.488 -1.308 1.00 85.62 97 LEU A O 1
ATOM 783 N N . VAL A 1 98 ? -5.055 8.683 -1.412 1.00 85.25 98 VAL A N 1
ATOM 784 C CA . VAL A 1 98 ? -5.582 9.000 -0.072 1.00 85.25 98 VAL A CA 1
ATOM 785 C C . VAL A 1 98 ? -7.076 8.689 0.028 1.00 85.25 98 VAL A C 1
ATOM 787 O O . VAL A 1 98 ? -7.511 8.140 1.037 1.00 85.25 98 VAL A O 1
ATOM 790 N N . LYS A 1 99 ? -7.855 8.977 -1.022 1.00 85.12 99 LYS A N 1
ATOM 791 C CA . LYS A 1 99 ? -9.288 8.640 -1.069 1.00 85.12 99 LYS A CA 1
ATOM 792 C C . LYS A 1 99 ? -9.524 7.133 -1.016 1.00 85.12 99 LYS A C 1
ATOM 794 O O . LYS A 1 99 ? -10.218 6.663 -0.126 1.00 85.12 99 LYS A O 1
ATOM 799 N N . ILE A 1 100 ? -8.877 6.382 -1.910 1.00 84.69 100 ILE A N 1
ATOM 800 C CA . ILE A 1 100 ? -8.990 4.916 -1.967 1.00 84.69 100 ILE A CA 1
ATOM 801 C C . ILE A 1 100 ? -8.500 4.277 -0.663 1.00 84.69 100 ILE A C 1
ATOM 803 O O . ILE A 1 100 ? -9.027 3.254 -0.231 1.00 84.69 100 ILE A O 1
ATOM 807 N N . TRP A 1 101 ? -7.488 4.868 -0.028 1.00 84.25 101 TRP A N 1
ATOM 808 C CA . TRP A 1 101 ? -6.986 4.420 1.266 1.00 84.25 101 TRP A CA 1
ATOM 809 C C . TRP A 1 101 ? -7.999 4.636 2.392 1.00 84.25 101 TRP A C 1
ATOM 811 O O . TRP A 1 101 ? -8.142 3.763 3.242 1.00 84.25 101 TRP A O 1
ATOM 821 N N . GLY A 1 102 ? -8.724 5.758 2.383 1.00 83.25 102 GLY A N 1
ATOM 822 C CA . GLY A 1 102 ? -9.853 5.989 3.287 1.00 83.25 102 GLY A CA 1
ATOM 823 C C . GLY A 1 102 ? -10.935 4.925 3.113 1.00 83.25 102 GLY A C 1
ATOM 824 O O . GLY A 1 102 ? -11.253 4.222 4.067 1.00 83.25 102 GLY A O 1
ATOM 825 N N . ASP A 1 103 ? -11.383 4.710 1.873 1.00 83.50 103 ASP A N 1
ATOM 826 C CA . ASP A 1 103 ? -12.399 3.698 1.550 1.00 83.50 103 ASP A CA 1
ATOM 827 C C . ASP A 1 103 ? -11.966 2.285 1.981 1.00 83.50 103 ASP A C 1
ATOM 829 O O . ASP A 1 103 ? -12.773 1.480 2.442 1.00 83.50 103 ASP A O 1
ATOM 833 N N . LEU A 1 104 ? -10.671 1.977 1.858 1.00 80.75 104 LEU A N 1
ATOM 834 C CA . LEU A 1 104 ? -10.098 0.712 2.304 1.00 80.75 104 LEU A CA 1
ATOM 835 C C . LEU A 1 104 ? -10.215 0.522 3.824 1.00 80.75 104 LEU A C 1
ATOM 837 O O . LEU A 1 104 ? -10.531 -0.581 4.271 1.00 80.75 104 LEU A O 1
ATOM 841 N N . LEU A 1 105 ? -9.940 1.571 4.602 1.00 79.88 105 LEU A N 1
ATOM 842 C CA . LEU A 1 105 ? -10.019 1.544 6.064 1.00 79.88 105 LEU A CA 1
ATOM 843 C C . LEU A 1 105 ? -11.467 1.429 6.544 1.00 79.88 105 LEU A C 1
ATOM 845 O O . LEU A 1 105 ? -11.744 0.638 7.445 1.00 79.88 105 LEU A O 1
ATOM 849 N N . ASP A 1 106 ? -12.384 2.154 5.904 1.00 76.31 106 ASP A N 1
ATOM 850 C CA . ASP A 1 106 ? -13.820 2.047 6.169 1.00 76.31 106 ASP A CA 1
ATOM 851 C C . ASP A 1 106 ? -14.354 0.644 5.825 1.00 76.31 106 ASP A C 1
ATOM 853 O O . ASP A 1 106 ? -15.145 0.069 6.577 1.00 76.31 106 ASP A O 1
ATOM 857 N N . TYR A 1 107 ? -13.875 0.036 4.733 1.00 71.75 107 TYR A N 1
ATOM 858 C CA . TYR A 1 107 ? -14.267 -1.317 4.332 1.00 71.75 107 TYR A CA 1
ATOM 859 C C . TYR A 1 107 ? -13.723 -2.404 5.274 1.00 71.75 107 TYR A C 1
ATOM 861 O O . TYR A 1 107 ? -14.460 -3.329 5.621 1.00 71.75 107 TYR A O 1
ATOM 869 N N . ASP A 1 108 ? -12.459 -2.314 5.714 1.00 65.75 108 ASP A N 1
ATOM 870 C CA . ASP A 1 108 ? -11.899 -3.279 6.678 1.00 65.75 108 ASP A CA 1
ATOM 871 C C . ASP A 1 108 ? -12.586 -3.177 8.045 1.00 65.75 108 ASP A C 1
ATOM 873 O O . ASP A 1 108 ? -12.922 -4.200 8.642 1.00 65.75 108 ASP A O 1
ATOM 877 N N . ALA A 1 109 ? -12.878 -1.954 8.505 1.00 64.25 109 ALA A N 1
ATOM 878 C CA . ALA A 1 109 ? -13.650 -1.732 9.722 1.00 64.25 109 ALA A CA 1
ATOM 879 C C . ALA A 1 109 ? -15.070 -2.316 9.606 1.00 64.25 109 ALA A C 1
ATOM 881 O O . ALA A 1 109 ? -15.547 -2.962 10.538 1.00 64.25 109 ALA A O 1
ATOM 882 N N . GLY A 1 110 ? -15.724 -2.155 8.450 1.00 55.59 110 GLY A N 1
ATOM 883 C CA . GLY A 1 110 ? -17.080 -2.647 8.193 1.00 55.59 110 GLY A CA 1
ATOM 884 C C . GLY A 1 110 ? -17.233 -4.175 8.184 1.00 55.59 110 GLY A C 1
ATOM 885 O O . GLY A 1 110 ? -18.271 -4.684 8.608 1.00 55.59 110 GLY A O 1
ATOM 886 N N . LEU A 1 111 ? -16.213 -4.933 7.761 1.00 51.22 111 LEU A N 1
ATOM 887 C CA . LEU A 1 111 ? -16.289 -6.403 7.700 1.00 51.22 111 LEU A CA 1
ATOM 888 C C . LEU A 1 111 ? -16.306 -7.083 9.079 1.00 51.22 111 LEU A C 1
ATOM 890 O O . LEU A 1 111 ? -16.860 -8.171 9.215 1.00 51.22 111 LEU A O 1
ATOM 894 N N . VAL A 1 112 ? -15.753 -6.443 10.112 1.00 49.50 112 VAL A N 1
ATOM 895 C CA . VAL A 1 112 ? -15.725 -7.000 11.478 1.00 49.50 112 VAL A CA 1
ATOM 896 C C . VAL A 1 112 ? -17.096 -6.907 12.152 1.00 49.50 112 VAL A C 1
ATOM 898 O O . VAL A 1 112 ? -17.444 -7.749 12.978 1.00 49.50 112 VAL A O 1
ATOM 901 N N . TYR A 1 113 ? -17.905 -5.911 11.790 1.00 49.91 113 TYR A N 1
ATOM 902 C CA . TYR A 1 113 ? -19.260 -5.773 12.328 1.00 49.91 113 TYR A CA 1
ATOM 903 C C . TYR A 1 113 ? -20.248 -6.738 11.668 1.00 49.91 113 TYR A C 1
ATOM 905 O O . TYR A 1 113 ? -21.153 -7.221 12.336 1.00 49.91 113 TYR A O 1
ATOM 913 N N . ALA A 1 114 ? -20.046 -7.086 10.394 1.00 48.22 114 ALA A N 1
ATOM 914 C CA . ALA A 1 114 ? -20.918 -8.032 9.698 1.00 48.22 114 ALA A CA 1
ATOM 915 C C . ALA A 1 114 ? -20.757 -9.484 10.192 1.00 48.22 114 ALA A C 1
ATOM 917 O O . ALA A 1 114 ? -21.729 -10.236 10.201 1.00 48.22 114 ALA A O 1
ATOM 918 N N . GLU A 1 115 ? -19.554 -9.885 10.621 1.00 46.94 115 GLU A N 1
ATOM 919 C CA . GLU A 1 115 ? -19.297 -11.258 11.088 1.00 46.94 115 GLU A CA 1
ATOM 920 C C . GLU A 1 115 ? -19.691 -11.477 12.562 1.00 46.94 115 GLU A C 1
ATOM 922 O O . GLU A 1 115 ? -20.029 -12.592 12.955 1.00 46.94 115 GLU A O 1
ATOM 927 N N . ASN A 1 116 ? -19.751 -10.411 13.370 1.00 47.62 116 ASN A N 1
ATOM 928 C CA . ASN A 1 116 ? -20.218 -10.492 14.759 1.00 47.62 116 ASN A CA 1
ATOM 929 C C . ASN A 1 116 ? -21.754 -10.468 14.899 1.00 47.62 116 ASN A C 1
ATOM 931 O O . ASN A 1 116 ? -22.273 -10.890 15.932 1.00 47.62 116 ASN A O 1
ATOM 935 N N . ASP A 1 117 ? -22.494 -10.051 13.866 1.00 45.97 117 ASP A N 1
ATOM 936 C CA . ASP A 1 117 ? -23.967 -10.010 13.881 1.00 45.97 117 ASP A CA 1
ATOM 937 C C . ASP A 1 117 ? -24.614 -11.407 13.727 1.00 45.97 117 ASP A C 1
ATOM 939 O O . ASP A 1 117 ? -25.788 -11.602 14.033 1.00 45.97 117 ASP A O 1
ATOM 943 N N . GLN A 1 118 ? -23.852 -12.428 13.309 1.00 48.28 118 GLN A N 1
ATOM 944 C CA . GLN A 1 118 ? -24.354 -13.809 13.207 1.00 48.28 118 GLN A CA 1
ATOM 945 C C . GLN A 1 118 ? -24.228 -14.630 14.503 1.00 48.28 118 GLN A C 1
ATOM 947 O O . GLN A 1 118 ? -24.715 -15.761 14.547 1.00 48.28 118 GLN A O 1
ATOM 952 N N . ALA A 1 119 ? -23.620 -14.093 15.567 1.00 49.16 119 ALA A N 1
ATOM 953 C CA . ALA A 1 119 ? -23.389 -14.839 16.809 1.00 49.16 119 ALA A CA 1
ATOM 954 C C . ALA A 1 119 ? -24.435 -14.605 17.915 1.00 49.16 119 ALA A C 1
ATOM 956 O O . ALA A 1 119 ? -24.422 -15.333 18.907 1.00 49.16 119 ALA A O 1
ATOM 957 N N . GLU A 1 120 ? -25.377 -13.669 17.765 1.00 47.62 120 GLU A N 1
ATOM 958 C CA . GLU A 1 120 ? -26.348 -13.384 18.828 1.00 47.62 120 GLU A CA 1
ATOM 959 C C . GLU A 1 120 ? -27.784 -13.289 18.303 1.00 47.62 120 GLU A C 1
ATOM 961 O O . GLU A 1 120 ? -28.406 -12.234 18.254 1.00 47.62 120 GLU A O 1
ATOM 966 N N . ALA A 1 121 ? -28.356 -14.445 17.960 1.00 46.09 121 ALA A N 1
ATOM 967 C CA . ALA A 1 121 ? -29.800 -14.619 18.038 1.00 46.09 121 ALA A CA 1
ATOM 968 C C . ALA A 1 121 ? -30.152 -15.017 19.483 1.00 46.09 121 ALA A C 1
ATOM 970 O O . ALA A 1 121 ? -30.049 -16.201 19.826 1.00 46.09 121 ALA A O 1
ATOM 971 N N . PRO A 1 122 ? -30.599 -14.098 20.365 1.00 46.19 122 PRO A N 1
ATOM 972 C CA . PRO A 1 122 ? -31.275 -14.521 21.573 1.00 46.19 122 PRO A CA 1
ATOM 973 C C . PRO A 1 122 ? -32.569 -15.191 21.121 1.00 46.19 122 PRO A C 1
ATOM 975 O O . PRO A 1 122 ? -33.538 -14.533 20.742 1.00 46.19 122 PRO A O 1
ATOM 978 N N . SER A 1 123 ? -32.574 -16.523 21.155 1.00 47.94 123 SER A N 1
ATOM 979 C CA . SER A 1 123 ? -33.765 -17.356 21.043 1.00 47.94 123 SER A CA 1
ATOM 980 C C . SER A 1 123 ? -34.703 -17.046 22.216 1.00 47.94 123 SER A C 1
ATOM 982 O O . SER A 1 123 ? -34.878 -17.837 23.141 1.00 47.94 123 SER A O 1
ATOM 984 N N . ARG A 1 124 ? -35.339 -15.871 22.189 1.00 49.88 124 ARG A N 1
ATOM 985 C CA . ARG A 1 124 ? -36.520 -15.551 22.981 1.00 49.88 124 ARG A CA 1
ATOM 986 C C . ARG A 1 124 ? -37.698 -16.244 22.313 1.00 49.88 124 ARG A C 1
ATOM 988 O O . ARG A 1 124 ? -38.524 -15.611 21.661 1.00 49.88 124 ARG A O 1
ATOM 995 N N . ARG A 1 125 ? -37.818 -17.559 22.524 1.00 54.75 125 ARG A N 1
ATOM 996 C CA . ARG A 1 125 ? -39.152 -18.166 22.546 1.00 54.75 125 ARG A CA 1
ATOM 997 C C . ARG A 1 125 ? -39.864 -17.588 23.758 1.00 54.75 125 ARG A C 1
ATOM 999 O O . ARG A 1 125 ? -39.719 -18.061 24.883 1.00 54.75 125 ARG A O 1
ATOM 1006 N N . GLY A 1 126 ? -40.557 -16.485 23.496 1.00 45.75 126 GLY A N 1
ATOM 1007 C CA . GLY A 1 126 ? -41.478 -15.853 24.410 1.00 45.75 126 GLY A CA 1
ATOM 1008 C C . GLY A 1 126 ? -42.483 -16.883 24.899 1.00 45.75 126 GLY A C 1
ATOM 1009 O O . GLY A 1 126 ? -43.257 -17.451 24.136 1.00 45.75 126 GLY A O 1
ATOM 1010 N N . ARG A 1 127 ? -42.438 -17.098 26.207 1.00 54.66 127 ARG A N 1
ATOM 1011 C CA . ARG A 1 127 ? -43.565 -17.500 27.032 1.00 54.66 127 ARG A CA 1
ATOM 1012 C C . ARG A 1 127 ? -44.730 -16.550 26.737 1.00 54.66 127 ARG A C 1
ATOM 1014 O O . ARG A 1 127 ? -44.700 -15.406 27.175 1.00 54.66 127 ARG A O 1
ATOM 1021 N N . MET A 1 128 ? -45.735 -17.016 26.006 1.00 46.19 128 MET A N 1
ATOM 1022 C CA . MET A 1 128 ? -47.056 -16.394 25.982 1.00 46.19 128 MET A CA 1
ATOM 1023 C C . MET A 1 128 ? -48.030 -17.380 26.612 1.00 46.19 128 MET A C 1
ATOM 1025 O O . MET A 1 128 ? -48.405 -18.390 26.027 1.00 46.19 128 MET A O 1
ATOM 1029 N N . GLN A 1 129 ? -48.348 -17.093 27.872 1.00 52.47 129 GLN A N 1
ATOM 1030 C CA . GLN A 1 129 ? -49.576 -17.539 28.506 1.00 52.47 129 GLN A CA 1
ATOM 1031 C C . GLN A 1 129 ? -50.727 -16.787 27.827 1.00 52.47 129 GLN A C 1
ATOM 1033 O O . GLN A 1 129 ? -50.760 -15.561 27.851 1.00 52.47 129 GLN A O 1
ATOM 1038 N N . SER A 1 130 ? -51.655 -17.524 27.236 1.00 50.00 130 SER A N 1
ATOM 1039 C CA . SER A 1 130 ? -53.023 -17.088 26.953 1.00 50.00 130 SER A CA 1
ATOM 1040 C C . SER A 1 130 ? -53.889 -18.212 27.517 1.00 50.00 130 SER A C 1
ATOM 1042 O O . SER A 1 130 ? -53.879 -19.313 26.977 1.00 50.00 130 SER A O 1
ATOM 1044 N N . SER A 1 131 ? -54.364 -18.107 28.761 1.00 52.72 131 SER A N 1
ATOM 1045 C CA . SER A 1 131 ? -55.666 -17.506 29.086 1.00 52.72 131 SER A CA 1
ATOM 1046 C C . SER A 1 131 ? -56.695 -17.811 28.007 1.00 52.72 131 SER A C 1
ATOM 1048 O O . SER A 1 131 ? -56.803 -17.114 27.002 1.00 52.72 131 SER A O 1
ATOM 1050 N N . SER A 1 132 ? -57.424 -18.893 28.226 1.00 54.12 132 SER A N 1
ATOM 1051 C CA . SER A 1 132 ? -58.786 -19.055 27.743 1.00 54.12 132 SER A CA 1
ATOM 1052 C C . SER A 1 132 ? -59.522 -19.777 28.860 1.00 54.12 132 SER A C 1
ATOM 1054 O O . SER A 1 132 ? -59.363 -20.980 29.055 1.00 54.12 132 SER A O 1
ATOM 1056 N N . ASP A 1 133 ? -60.179 -18.965 29.679 1.00 54.91 133 ASP A N 1
ATOM 1057 C CA . ASP A 1 133 ? -61.314 -19.348 30.500 1.00 54.91 133 ASP A CA 1
ATOM 1058 C C . ASP A 1 133 ? -62.405 -19.954 29.600 1.00 54.91 133 ASP A C 1
ATOM 1060 O O . ASP A 1 133 ? -62.728 -19.361 28.574 1.00 54.91 133 ASP A O 1
ATOM 1064 N N . ASP A 1 134 ? -62.930 -21.120 29.977 1.00 53.34 134 ASP A N 1
ATOM 1065 C CA . ASP A 1 134 ? -64.260 -21.651 29.620 1.00 53.34 134 ASP A CA 1
ATOM 1066 C C . ASP A 1 134 ? -64.483 -22.863 30.560 1.00 53.34 134 ASP A C 1
ATOM 1068 O O . ASP A 1 134 ? -63.756 -23.852 30.480 1.00 53.34 134 ASP A O 1
ATOM 1072 N N . ASP A 1 135 ? -65.092 -22.682 31.733 1.00 53.78 135 ASP A N 1
ATOM 1073 C CA . ASP A 1 135 ? -66.537 -22.681 32.025 1.00 53.78 135 ASP A CA 1
ATOM 1074 C C . ASP A 1 135 ? -67.148 -24.100 32.150 1.00 53.78 135 ASP A C 1
ATOM 1076 O O . ASP A 1 135 ? -66.931 -24.975 31.316 1.00 53.78 135 ASP A O 1
ATOM 1080 N N . SER A 1 136 ? -67.951 -24.271 33.213 1.00 54.06 136 SER A N 1
ATOM 1081 C CA . SER A 1 136 ? -68.908 -25.361 33.489 1.00 54.06 136 SER A CA 1
ATOM 1082 C C . SER A 1 136 ? -68.364 -26.757 33.884 1.00 54.06 136 SER A C 1
ATOM 1084 O O . SER A 1 136 ? -67.456 -27.297 33.271 1.00 54.06 136 SER A O 1
ATOM 1086 N N . ALA A 1 137 ? -68.891 -27.476 34.883 1.00 56.16 137 ALA A N 1
ATOM 1087 C CA . ALA A 1 137 ? -70.051 -27.279 35.751 1.00 56.16 137 ALA A CA 1
ATOM 1088 C C . ALA A 1 137 ? -69.917 -28.136 37.030 1.00 56.16 137 ALA A C 1
ATOM 1090 O O . ALA A 1 137 ? -69.290 -29.196 37.026 1.00 56.16 137 ALA A O 1
ATOM 1091 N N . SER A 1 138 ? -70.547 -27.655 38.101 1.00 54.19 138 SER A N 1
ATOM 1092 C CA . SER A 1 138 ? -70.875 -28.387 39.327 1.00 54.19 138 SER A CA 1
ATOM 1093 C C . SER A 1 138 ? -72.004 -29.400 39.090 1.00 54.19 138 SER A C 1
ATOM 1095 O O . SER A 1 138 ? -72.991 -29.036 38.454 1.00 54.19 138 SER A O 1
ATOM 1097 N N . ASP A 1 139 ? -71.874 -30.621 39.612 1.00 56.59 139 ASP A N 1
ATOM 1098 C CA . ASP A 1 139 ? -72.673 -31.219 40.713 1.00 56.59 139 ASP A CA 1
ATOM 1099 C C . ASP A 1 139 ? -72.113 -32.618 41.039 1.00 56.59 139 ASP A C 1
ATOM 1101 O O . ASP A 1 139 ? -71.959 -33.437 40.101 1.00 56.59 139 ASP A O 1
#

Sequence (139 aa):
MWLFRVDDNTDRFKVFARALLNGEVFPHLKALIPHLNASPAMVTKGWAQERVVALIGVLARENVCTKADMSDKLRTDTNWLLQVYALWVKKPAQDELVKIWGDLLDYDAGLVYAENDQAEAPSRRGRMQSSSDDDSASD

Organism: NCBI:txid667725

InterPro domains:
  IPR056371 ATP-dependent RNA helicase DHX37-like, C-terminal domain [PF23362] (29-102)

Secondary structure (DSSP, 8-state):
-------TTHHHHHHHHHHHHTTSS-GGGGGGGGGBSS-GGGGTTT---HHHHHHHHHHHHTT--SHHHHHHHHHH-SSTTHHHHHTTB-GGGHHHHHHHHHHHHHHHHHHHHHHHTTS--------------------

pLDDT: mean 70.24, std 14.37, range [34.12, 85.62]

Foldseek 3Di:
DDPPDPDPVLVLLLVQQLCVCCCVLPVLNVVQNVQFPDHSCVSVVPDPDVLSCLSSVLCVVQVPRHSVSVLVVCVVPVCSNLVSVVVGGDPVCNVVSVVSSVVRNVVSVVVVVVVVVVPDDPPPPDDDDDDDDDDDDDD

=== Feature glossary ===
A reading guide for the features in this record.

Start from the sequence.

  · Sequence gives the chain of amino acids in standard one-letter code (A=alanine, C=cysteine, …, Y=tyrosine), read N→C. It is the only feature that is directly encoded by the gene; all structural features are derived from the folded form of this sequence.

Fold it, and you get atomic coordinates and the backbone conformation that goes with them.

  · Structure coordinates are given as an mmCIF _atom_site loop: one row per atom with element, residue name, chain id, sequence number, and x/y/z position in Å. Only the four main-chain atoms per residue are included here; side chains are omitted to keep the record compact.

  · Backbone dihedral angles. Every residue except chain termini has a φ (preceding-C → N → Cα → C) and a ψ (N → Cα → C → next-N). They are reported in degrees following the IUPAC sign convention. Secondary structure is essentially a statement about which (φ, ψ) basin each residue occupies.

  · Eight-state secondary structure (DSSP): H is the canonical α-helix, G the tighter 3₁₀-helix, I the wider π-helix; E/B are β-structure, T and S are turns and bends, and '-' is everything else. DSSP derives these from the pattern of main-chain N–H···O=C hydrogen bonds, not from the sequence.

  · SS3 is a coarse helix/strand/coil call (letters a/b/c) made by the P-SEA algorithm from inter-Cα distances and dihedrals. It is less detailed than DSSP but needs only Cα positions.

Summarize the fold with a handful of shape descriptors and a per-residue structural alphabet.

  · Radius of gyration (Rg) is the root-mean-square distance of Cα atoms from their centroid — a single number for overall size and compactness. A globular domain of N residues has Rg ≈ 2.2·N^0.38 Å; an extended or disordered chain has a much larger Rg. The Cα contact count is the number of residue pairs whose Cα atoms are within 8 Å and are more than four positions apart in sequence — a standard proxy for tertiary packing density. The bounding box is the smallest axis-aligned box enclosing all Cα atoms.

  · 3Di is Foldseek's structural alphabet. Each residue is assigned one of twenty discrete states based on how its Cα sits relative to its spatial (not sequential) neighbors. Aligning 3Di strings finds structural homologs roughly as well as full 3D superposition, but orders of magnitude faster.

  · Solvent-accessible surface area (SASA) is the area in Å² traced out by the centre of a 1.4 Å probe sphere (a water molecule) rolled over the protein's van der Waals surface (Shrake–Rupley / Lee–Richards construction). Buried residues have near-zero SASA; fully exposed residues can exceed 200 Å². The total SASA scales roughly with the number of surface residues.

Ask how reliable the model is.

  · For AlphaFold models, the B-factor field carries pLDDT — the model's own estimate of local accuracy on a 0–100 scale. Regions with pLDDT<50 should be treated as essentially unmodeled; they often correspond to intrinsically disordered segments.

  · For experimental (PDB) structures, the B-factor (temperature factor) quantifies the positional spread of each atom in the crystal — a combination of thermal vibration and static disorder — in units of Å². High B-factors mark flexible loops or poorly resolved regions; low B-factors mark the rigid, well-ordered core.

  · Predicted Aligned Error (PAE) is an AlphaFold confidence matrix: entry (i, j) is the expected error in the position of residue j, in ångströms, when the prediction is superimposed on the true structure at residue i. Low PAE within a block of residues means that block is internally rigid and well-predicted; high PAE between two blocks means their relative placement is uncertain even if each block individually is confident.

Place it in context: what it resembles, what it is annotated as, and how it looks.

  · Structural nearest neighbors (via Foldseek easy-search vs the PDB). Reported per hit: target PDB id, E-value, and alignment TM-score. A TM-score above ~0.5 is the conventional threshold for 'same fold'.

  · Functional annotations link the protein to curated databases. InterPro entries identify conserved domains and families by matching the sequence against member-database signatures (Pfam, PROSITE, CDD, …). Gene Ontology (GO) terms describe molecular function, biological process, and cellular component in a controlled vocabulary. CATH places the structure in a hierarchical fold classification (Class/Architecture/Topology/Homologous-superfamily). The organism is the source species.

  · The contact map is a binary N×N matrix image: pixel (i, j) is dark where Cα_i and Cα_j are within 8 Å and |i−j|>4. Because the |i−j|>4 filter removes local helical contacts, off-diagonal stripes parallel to the main diagonal indicate parallel β-sheets; stripes perpendicular to it indicate antiparallel β-sheets. The Ramachandran plot scatters every residue's (φ, ψ) pair against the sterically allowed regions. The PAE heatmap renders the predicted-aligned-error matrix.

  · Six rendered views show the 3D structure from the faces of a cube — i.e. along ±x, ±y, ±z. Rendering representation is drawn randomly per protein from cartoon (secondary-structure ribbons), sticks (backbone bonds), or molecular surface; coloring is either N→C rainbow (blue at the N-terminus through red at the C-terminus) or one color per chain.